Protein AF-A0AA39FMR0-F1 (afdb_monomer)

Organism: NCBI:txid144406

Secondary structure (DSSP, 8-state):
---S-HHHHHHHHHHHHHHHHHHHHHHHHHHHHHHHHHHHHHHHHS-GGGS-HHHHHHHHHHHHHHTS----BSSTT-B-SHHHHHHHHHHHHHHHHHHT-

Nearest PDB structures (foldseek):
  8z9z-assembly1_C  TM=6.106E-01  e=2.142E-02  Acyrthosiphon pisum

Structure (mmCIF, N/CA/C/O backbone):
data_AF-A0AA39FMR0-F1
#
_entry.id   AF-A0AA39FMR0-F1
#
loop_
_atom_site.group_PDB
_atom_site.id
_atom_site.type_symbol
_atom_site.label_atom_id
_atom_site.label_alt_id
_atom_site.label_comp_id
_atom_site.label_asym_id
_atom_site.label_entity_id
_atom_site.label_seq_id
_atom_site.pdbx_PDB_ins_code
_atom_site.Cartn_x
_atom_site.Cartn_y
_atom_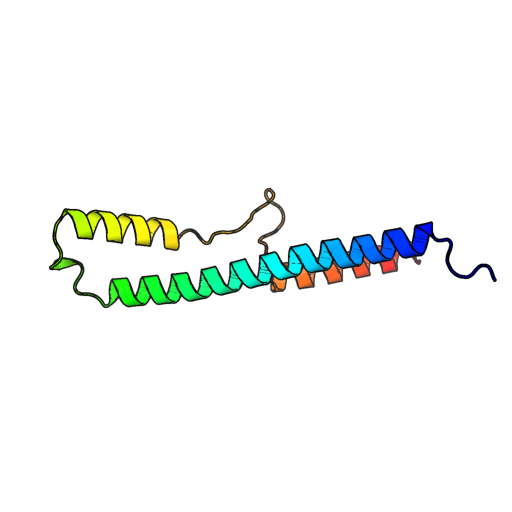site.Cartn_z
_atom_site.occupancy
_atom_site.B_iso_or_equiv
_atom_site.auth_seq_id
_atom_site.auth_comp_id
_atom_site.auth_asym_id
_atom_site.auth_atom_id
_atom_site.pdbx_PDB_model_num
ATOM 1 N N . MET A 1 1 ? 18.412 -11.592 -35.104 1.00 46.38 1 MET A N 1
ATOM 2 C CA . MET A 1 1 ? 17.257 -11.678 -34.184 1.00 46.38 1 MET A CA 1
ATOM 3 C C . MET A 1 1 ? 17.802 -12.147 -32.836 1.00 46.38 1 MET A C 1
ATOM 5 O O . MET A 1 1 ? 17.580 -13.275 -32.429 1.00 46.38 1 MET A O 1
ATOM 9 N N . GLU A 1 2 ? 18.623 -11.311 -32.196 1.00 54.47 2 GLU A N 1
ATOM 10 C CA . GLU A 1 2 ? 19.199 -11.540 -30.857 1.00 54.47 2 GLU A CA 1
ATOM 11 C C . GLU A 1 2 ? 18.194 -10.994 -29.839 1.00 54.47 2 GLU A C 1
ATOM 13 O O . GLU A 1 2 ? 18.317 -9.893 -29.322 1.00 54.47 2 GLU A O 1
ATOM 18 N N . ILE A 1 3 ? 17.089 -11.724 -29.735 1.00 59.44 3 ILE A N 1
ATOM 19 C CA . ILE A 1 3 ? 15.715 -11.218 -29.600 1.00 59.44 3 ILE A CA 1
ATOM 20 C C . ILE A 1 3 ? 15.489 -10.290 -28.391 1.00 59.44 3 ILE A C 1
ATOM 22 O O . ILE A 1 3 ? 14.644 -9.408 -28.456 1.00 59.44 3 ILE A O 1
ATOM 26 N N . PHE A 1 4 ? 16.239 -10.457 -27.309 1.00 60.41 4 PHE A N 1
ATOM 27 C CA . PHE A 1 4 ? 16.114 -9.701 -26.069 1.00 60.41 4 PHE A CA 1
ATOM 28 C C . PHE A 1 4 ? 17.469 -9.805 -25.368 1.00 60.41 4 PHE A C 1
ATOM 30 O O . PHE A 1 4 ? 17.764 -10.820 -24.742 1.00 60.41 4 PHE A O 1
ATOM 37 N N . THR A 1 5 ? 18.334 -8.807 -25.543 1.00 71.81 5 THR A N 1
ATOM 38 C CA . THR A 1 5 ? 19.614 -8.685 -24.830 1.00 71.81 5 THR A CA 1
ATOM 39 C C . THR A 1 5 ? 19.384 -8.964 -23.346 1.00 71.81 5 THR A C 1
ATOM 41 O O . THR A 1 5 ? 18.414 -8.476 -22.775 1.00 71.81 5 THR A O 1
ATOM 44 N N . THR A 1 6 ? 20.222 -9.778 -22.714 1.00 74.81 6 THR A N 1
ATOM 45 C CA . THR A 1 6 ? 20.104 -10.233 -21.313 1.00 74.81 6 THR A CA 1
ATOM 46 C C . THR A 1 6 ? 19.735 -9.108 -20.332 1.00 74.81 6 THR A C 1
ATOM 48 O O . THR A 1 6 ? 18.961 -9.317 -19.401 1.00 74.81 6 THR A O 1
ATOM 51 N N . GLU A 1 7 ? 20.207 -7.897 -20.623 1.00 80.88 7 GLU A N 1
ATOM 52 C CA . GLU A 1 7 ? 19.863 -6.627 -19.977 1.00 80.88 7 GLU A CA 1
ATOM 53 C C . GLU A 1 7 ? 18.353 -6.315 -19.953 1.00 80.88 7 GLU A C 1
ATOM 55 O O . GLU A 1 7 ? 17.801 -5.962 -18.913 1.00 80.88 7 GLU A O 1
ATOM 60 N N . PHE A 1 8 ? 17.644 -6.462 -21.077 1.00 82.81 8 PHE A N 1
ATOM 61 C CA . PHE A 1 8 ? 16.200 -6.223 -21.151 1.00 82.81 8 PHE A CA 1
ATOM 62 C C . PHE A 1 8 ? 15.424 -7.234 -20.306 1.00 82.81 8 PHE A C 1
ATOM 64 O O . PHE A 1 8 ? 14.509 -6.862 -19.572 1.00 82.81 8 PHE A O 1
ATOM 71 N N . MET A 1 9 ? 15.804 -8.510 -20.385 1.00 83.88 9 MET A N 1
ATOM 72 C CA . MET A 1 9 ? 15.166 -9.572 -19.609 1.00 83.88 9 MET A CA 1
ATOM 73 C C . MET A 1 9 ? 15.402 -9.379 -18.104 1.00 83.88 9 MET A C 1
ATOM 75 O O . MET A 1 9 ? 14.470 -9.552 -17.318 1.00 83.88 9 MET A O 1
ATOM 79 N N . GLY A 1 10 ? 16.603 -8.937 -17.712 1.00 86.75 10 GLY A N 1
ATOM 80 C CA . GLY A 1 10 ? 16.928 -8.560 -16.335 1.00 86.75 10 GLY A CA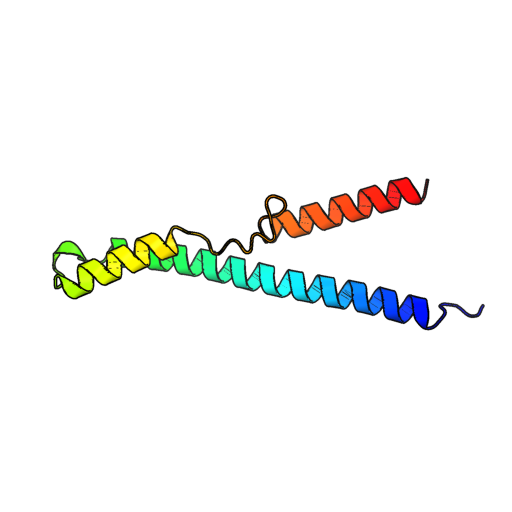 1
ATOM 81 C C . GLY A 1 10 ? 16.104 -7.371 -15.834 1.00 86.75 10 GLY A C 1
ATOM 82 O O . GLY A 1 10 ? 15.473 -7.462 -14.782 1.00 86.75 10 GLY A O 1
ATOM 83 N N . ASN A 1 11 ? 16.024 -6.290 -16.614 1.00 83.69 11 ASN A N 1
ATOM 84 C CA . ASN A 1 11 ? 15.242 -5.101 -16.257 1.00 83.69 11 ASN A CA 1
ATOM 85 C C . ASN A 1 11 ? 13.740 -5.399 -16.149 1.00 83.69 11 ASN A C 1
ATOM 87 O O . ASN A 1 11 ? 13.072 -4.919 -15.234 1.00 83.69 11 ASN A O 1
ATOM 91 N N . PHE A 1 12 ? 13.201 -6.220 -17.051 1.00 84.62 12 PHE A N 1
ATOM 92 C CA . PHE A 1 12 ? 11.800 -6.628 -17.004 1.00 84.62 12 PHE A CA 1
ATOM 93 C C . PHE A 1 12 ? 11.501 -7.512 -15.786 1.00 84.62 12 PHE A C 1
ATOM 95 O O . PHE A 1 12 ? 10.518 -7.277 -15.083 1.00 84.62 12 PHE A O 1
ATOM 102 N N . ALA A 1 13 ? 12.372 -8.480 -15.485 1.00 88.44 13 ALA A N 1
ATOM 103 C CA . ALA A 1 13 ? 12.248 -9.313 -14.291 1.00 88.44 13 ALA A CA 1
ATOM 104 C C . ALA A 1 13 ? 12.335 -8.481 -13.001 1.00 88.44 13 ALA A C 1
ATOM 106 O O . ALA A 1 13 ? 11.543 -8.697 -12.086 1.00 88.44 13 ALA A O 1
ATOM 107 N N . TYR A 1 14 ? 13.234 -7.492 -12.950 1.00 86.81 14 TYR A N 1
ATOM 108 C CA . TYR A 1 14 ? 13.341 -6.562 -11.826 1.00 86.81 14 TYR A CA 1
ATOM 109 C C . TYR A 1 14 ? 12.065 -5.732 -11.641 1.00 86.81 14 TYR A C 1
ATOM 111 O O . TYR A 1 14 ? 11.549 -5.639 -10.529 1.00 86.81 14 TYR A O 1
ATOM 119 N N . LEU A 1 15 ? 11.508 -5.179 -12.725 1.00 85.00 15 LEU A N 1
ATOM 120 C CA . LEU A 1 15 ? 10.248 -4.433 -12.671 1.00 85.00 15 LEU A CA 1
ATOM 121 C C . LEU A 1 15 ? 9.093 -5.300 -12.160 1.00 85.00 15 LEU A C 1
ATOM 123 O O . LEU A 1 15 ? 8.304 -4.836 -11.336 1.00 85.00 15 LEU A O 1
ATOM 127 N N . ILE A 1 16 ? 9.004 -6.556 -12.608 1.00 86.06 16 ILE A N 1
ATOM 128 C CA . ILE A 1 16 ? 8.007 -7.509 -12.107 1.00 86.06 16 ILE A CA 1
ATOM 129 C C . ILE A 1 16 ? 8.229 -7.782 -10.620 1.00 86.06 16 ILE A C 1
ATOM 131 O O . ILE A 1 16 ? 7.277 -7.698 -9.850 1.00 86.06 16 ILE A O 1
ATOM 135 N N . ALA A 1 17 ? 9.463 -8.074 -10.205 1.00 87.56 17 ALA A N 1
ATOM 136 C CA . ALA A 1 17 ? 9.790 -8.363 -8.813 1.00 87.56 17 ALA A CA 1
ATOM 137 C C . ALA A 1 17 ? 9.434 -7.187 -7.891 1.00 87.56 17 ALA A C 1
ATOM 139 O O . ALA A 1 17 ? 8.680 -7.370 -6.939 1.00 87.56 17 ALA A O 1
ATOM 140 N N . ALA A 1 18 ? 9.864 -5.969 -8.232 1.00 82.56 18 ALA A N 1
ATOM 141 C CA . ALA A 1 18 ? 9.545 -4.760 -7.474 1.00 82.56 18 ALA A CA 1
ATOM 142 C C . ALA A 1 18 ? 8.028 -4.498 -7.410 1.00 82.56 18 ALA A C 1
ATOM 144 O O . ALA A 1 18 ? 7.486 -4.130 -6.368 1.00 82.56 18 ALA A O 1
ATOM 145 N N . THR A 1 19 ? 7.313 -4.738 -8.512 1.00 80.00 19 THR A N 1
ATOM 146 C CA . THR A 1 19 ? 5.848 -4.615 -8.562 1.00 80.00 19 THR A CA 1
ATOM 147 C C . THR A 1 19 ? 5.168 -5.648 -7.655 1.00 80.00 19 THR A C 1
ATOM 149 O O . THR A 1 19 ? 4.226 -5.310 -6.938 1.00 80.00 19 THR A O 1
ATOM 152 N N . CYS A 1 20 ? 5.656 -6.891 -7.649 1.00 84.06 20 CYS A N 1
ATOM 153 C CA . CYS A 1 20 ? 5.173 -7.960 -6.777 1.00 84.06 20 CYS A CA 1
ATOM 154 C C . CYS A 1 20 ? 5.429 -7.655 -5.297 1.00 84.06 20 CYS A C 1
ATOM 156 O O . CYS A 1 20 ? 4.529 -7.850 -4.485 1.00 84.06 20 CYS A O 1
ATOM 158 N N . GLU A 1 21 ? 6.607 -7.142 -4.939 1.00 83.62 21 GLU A N 1
ATOM 159 C CA . GLU A 1 21 ? 6.908 -6.730 -3.564 1.00 83.62 21 GLU A CA 1
ATOM 160 C C . GLU A 1 21 ? 5.905 -5.682 -3.074 1.00 83.62 21 GLU A C 1
ATOM 162 O O . GLU A 1 21 ? 5.250 -5.877 -2.048 1.00 83.62 21 GLU A O 1
ATOM 167 N N . ILE A 1 22 ? 5.702 -4.612 -3.851 1.00 79.56 22 ILE A N 1
ATOM 168 C CA . ILE A 1 22 ? 4.733 -3.553 -3.528 1.00 79.56 22 ILE A CA 1
ATOM 169 C C . ILE A 1 22 ? 3.318 -4.133 -3.393 1.00 79.56 22 ILE A C 1
ATOM 171 O O . ILE A 1 22 ? 2.583 -3.775 -2.472 1.00 79.56 22 ILE A O 1
ATOM 175 N N . PHE A 1 23 ? 2.934 -5.056 -4.275 1.00 78.00 23 PHE A N 1
ATOM 176 C CA . PHE A 1 23 ? 1.630 -5.711 -4.228 1.00 78.00 23 PHE A CA 1
ATOM 177 C C . PHE A 1 23 ? 1.424 -6.530 -2.944 1.00 78.00 23 PHE A C 1
ATOM 179 O O . PHE A 1 23 ? 0.373 -6.419 -2.308 1.00 78.00 23 PHE A O 1
ATOM 186 N N . VAL A 1 24 ? 2.432 -7.298 -2.518 1.00 80.75 24 VAL A N 1
ATOM 187 C CA . VAL A 1 24 ? 2.393 -8.071 -1.266 1.00 80.75 24 VAL A CA 1
ATOM 188 C C . VAL A 1 24 ? 2.255 -7.143 -0.057 1.00 80.75 24 VAL A C 1
ATOM 190 O O . VAL A 1 24 ? 1.409 -7.392 0.806 1.00 80.75 24 VAL A O 1
ATOM 193 N N . PHE A 1 25 ? 3.005 -6.036 -0.017 1.00 76.62 25 PHE A N 1
ATOM 194 C CA . PHE A 1 25 ? 2.866 -5.032 1.044 1.00 76.62 25 PHE A CA 1
ATOM 195 C C . PHE A 1 25 ? 1.464 -4.408 1.076 1.00 76.62 25 PHE A C 1
ATOM 197 O O . PHE A 1 25 ? 0.885 -4.271 2.154 1.00 76.62 25 PHE A O 1
ATOM 204 N N . CYS A 1 26 ? 0.880 -4.086 -0.082 1.00 74.00 26 CYS A N 1
ATOM 205 C CA . CYS A 1 26 ? -0.484 -3.558 -0.174 1.00 74.00 26 CYS A CA 1
ATOM 206 C C . CYS A 1 26 ? -1.540 -4.550 0.339 1.00 74.00 26 CYS A C 1
ATOM 208 O O . CYS A 1 26 ? -2.478 -4.143 1.025 1.00 74.00 26 CYS A O 1
ATOM 210 N N . ILE A 1 27 ? -1.399 -5.847 0.040 1.00 78.00 27 ILE A N 1
ATOM 211 C CA . ILE A 1 27 ? -2.309 -6.881 0.558 1.00 78.00 27 ILE A CA 1
ATOM 212 C C . ILE A 1 27 ? -2.202 -6.978 2.078 1.00 78.00 27 ILE A C 1
ATOM 214 O O . ILE A 1 27 ? -3.227 -6.962 2.760 1.00 78.00 27 ILE A O 1
ATOM 218 N N . ALA A 1 28 ? -0.979 -7.047 2.606 1.00 79.44 28 ALA A N 1
ATOM 219 C CA . ALA A 1 28 ? -0.748 -7.125 4.043 1.00 79.44 28 ALA A CA 1
ATOM 220 C C . ALA A 1 28 ? -1.323 -5.894 4.763 1.00 79.44 28 ALA A C 1
ATOM 222 O O . ALA A 1 28 ? -2.052 -6.035 5.742 1.00 79.44 28 ALA A O 1
ATOM 223 N N . ALA A 1 29 ? -1.082 -4.690 4.236 1.00 70.50 29 ALA A N 1
ATOM 224 C CA . ALA A 1 29 ? -1.631 -3.450 4.783 1.00 70.50 29 ALA A CA 1
ATOM 225 C C . ALA A 1 29 ? -3.171 -3.434 4.772 1.00 70.50 29 ALA A C 1
ATOM 227 O O . ALA A 1 29 ? -3.797 -2.998 5.742 1.00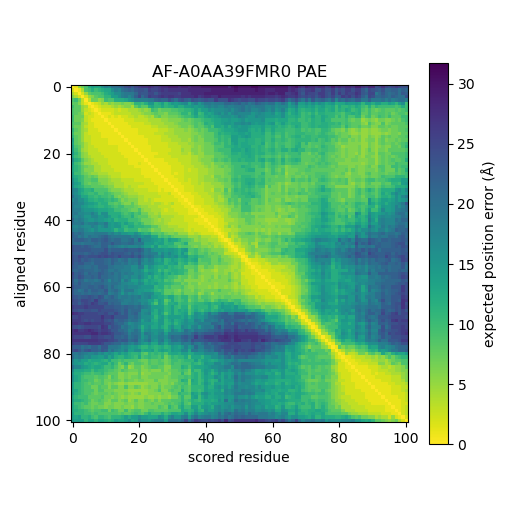 70.50 29 ALA A O 1
ATOM 228 N N . ASN A 1 30 ? -3.793 -3.947 3.707 1.00 74.88 30 ASN A N 1
ATOM 229 C CA . ASN A 1 30 ? -5.248 -4.033 3.598 1.00 74.88 30 ASN A CA 1
ATOM 230 C C . ASN A 1 30 ? -5.850 -5.029 4.603 1.00 74.88 30 ASN A C 1
ATOM 232 O O . ASN A 1 30 ? -6.828 -4.702 5.272 1.00 74.88 30 ASN A O 1
ATOM 236 N N . GLN A 1 31 ? -5.255 -6.219 4.744 1.00 79.62 31 GLN A N 1
ATOM 237 C CA . GLN A 1 31 ? -5.689 -7.220 5.727 1.00 79.62 31 GLN A CA 1
ATOM 238 C C . GLN A 1 31 ? -5.573 -6.688 7.154 1.00 79.62 31 GLN A C 1
ATOM 240 O O . GLN A 1 31 ? -6.525 -6.779 7.922 1.00 79.62 31 GLN A O 1
ATOM 245 N N . VAL A 1 32 ? -4.441 -6.062 7.481 1.00 76.44 32 VAL A N 1
ATOM 246 C CA . VAL A 1 32 ? -4.224 -5.436 8.787 1.00 76.44 32 VAL A CA 1
ATOM 247 C C . VAL A 1 32 ? -5.265 -4.348 9.039 1.00 76.44 32 VAL A C 1
ATOM 249 O O . VAL A 1 32 ? -5.846 -4.308 10.113 1.00 76.44 32 VAL A O 1
ATOM 252 N N . THR A 1 33 ? -5.568 -3.499 8.055 1.00 75.25 33 THR A N 1
ATOM 253 C CA . THR A 1 33 ? -6.592 -2.451 8.210 1.00 75.25 33 THR A CA 1
ATOM 254 C C . THR A 1 33 ? -7.977 -3.040 8.493 1.00 75.25 33 THR A C 1
ATOM 256 O O . THR A 1 33 ? -8.694 -2.528 9.352 1.00 75.25 33 THR A O 1
ATOM 259 N N . PHE A 1 34 ? -8.343 -4.128 7.812 1.00 77.38 34 PHE A N 1
ATOM 260 C CA . PHE A 1 34 ? -9.624 -4.804 8.016 1.00 77.38 34 PHE A CA 1
ATOM 261 C C . PHE A 1 34 ? -9.715 -5.469 9.398 1.00 77.38 34 PHE A C 1
ATOM 263 O O . PHE A 1 34 ? -10.673 -5.239 10.131 1.00 77.38 34 PHE A O 1
ATOM 270 N N . GLU A 1 35 ? -8.682 -6.217 9.788 1.00 77.94 35 GLU A N 1
ATOM 271 C CA . GLU A 1 35 ? -8.587 -6.878 11.097 1.00 77.94 35 GLU A CA 1
ATOM 272 C C . GLU A 1 35 ? -8.592 -5.859 12.246 1.00 77.94 35 GLU A C 1
ATOM 274 O O . GLU A 1 35 ? -9.246 -6.037 13.269 1.00 77.94 35 GLU A O 1
ATOM 279 N N . PHE A 1 36 ? -7.902 -4.730 12.073 1.00 73.69 36 PHE A N 1
ATOM 280 C CA . PHE A 1 36 ? -7.881 -3.657 13.063 1.00 73.69 36 PHE A CA 1
ATOM 281 C C . PHE A 1 36 ? -9.247 -2.975 13.214 1.00 73.69 36 PHE A C 1
ATOM 283 O O . PHE A 1 36 ? -9.607 -2.577 14.326 1.00 73.69 36 PHE A O 1
ATOM 290 N N . ALA A 1 37 ? -10.010 -2.840 12.125 1.00 76.44 37 ALA A N 1
ATOM 291 C CA . ALA A 1 37 ? -11.372 -2.323 12.180 1.00 76.44 37 ALA A CA 1
ATOM 292 C C . ALA A 1 37 ? -12.288 -3.270 12.971 1.00 76.44 37 ALA A C 1
ATOM 294 O O . ALA A 1 37 ? -12.991 -2.810 13.875 1.00 76.44 37 ALA A O 1
ATOM 295 N N . ASP A 1 38 ? -12.217 -4.577 12.714 1.00 80.25 38 ASP A N 1
ATOM 296 C CA . ASP A 1 38 ? -13.009 -5.573 13.444 1.00 80.25 38 ASP A CA 1
ATOM 297 C C . ASP A 1 38 ? -12.608 -5.655 14.926 1.00 80.25 38 ASP A C 1
ATOM 299 O O . ASP A 1 38 ? -13.455 -5.579 15.819 1.00 80.25 38 ASP A O 1
ATOM 303 N N . LEU A 1 39 ? -11.301 -5.645 15.214 1.00 78.56 39 LEU A N 1
ATOM 304 C CA . LEU A 1 39 ? -10.772 -5.576 16.576 1.00 78.56 39 LEU A CA 1
ATOM 305 C C . LEU A 1 39 ? -11.278 -4.335 17.324 1.00 78.56 39 LEU A C 1
ATOM 307 O O . LEU A 1 39 ? -11.659 -4.425 18.492 1.00 78.56 39 LEU A O 1
ATOM 311 N N . SER A 1 40 ? -11.308 -3.171 16.669 1.00 73.50 40 SER A N 1
ATOM 312 C CA . SER A 1 40 ? -11.811 -1.942 17.289 1.00 73.50 40 SER A CA 1
ATOM 313 C C . SER A 1 40 ? -13.298 -2.039 17.654 1.00 73.50 40 SER A C 1
ATOM 315 O O . SER A 1 40 ? -13.702 -1.568 18.722 1.00 73.50 40 SER A O 1
ATOM 317 N N . LEU A 1 41 ? -14.092 -2.721 16.823 1.00 80.06 41 LEU A N 1
ATOM 318 C CA . LEU A 1 41 ? -15.518 -2.958 17.036 1.00 80.06 41 LEU A CA 1
ATOM 319 C C . LEU A 1 41 ? -15.744 -3.982 18.161 1.00 80.06 41 LEU A C 1
ATOM 321 O O . LEU A 1 41 ? -16.557 -3.750 19.058 1.00 80.06 41 LEU A O 1
ATOM 325 N N . ALA A 1 42 ? -14.967 -5.065 18.187 1.00 80.69 42 ALA A N 1
ATOM 326 C CA . ALA A 1 42 ? -14.991 -6.064 19.255 1.00 80.69 42 ALA A CA 1
ATOM 327 C C . ALA A 1 42 ? -14.632 -5.456 20.624 1.00 80.69 42 ALA A C 1
ATOM 329 O O . ALA A 1 42 ? -15.313 -5.696 21.627 1.00 80.69 42 ALA A O 1
ATOM 330 N N . ILE A 1 43 ? -13.605 -4.602 20.669 1.00 76.81 43 ILE A N 1
ATOM 331 C CA . ILE A 1 43 ? -13.224 -3.851 21.872 1.00 76.81 43 ILE A CA 1
ATOM 332 C C . ILE A 1 43 ? -14.354 -2.909 22.309 1.00 76.81 43 ILE A C 1
ATOM 334 O O . ILE A 1 43 ? -14.652 -2.832 23.502 1.00 76.81 43 ILE A O 1
ATOM 338 N N . TYR A 1 44 ? -15.005 -2.219 21.367 1.00 75.44 44 TYR A N 1
ATOM 339 C CA . TYR A 1 44 ? -16.128 -1.326 21.665 1.00 75.44 44 TYR A CA 1
ATOM 340 C C . TYR A 1 44 ? -17.334 -2.074 22.259 1.00 75.44 44 TYR A C 1
ATOM 342 O O . TYR A 1 44 ? -17.936 -1.598 23.220 1.00 75.44 44 TYR A O 1
ATOM 350 N N . ASN A 1 45 ? -17.640 -3.270 21.744 1.00 80.38 45 ASN A N 1
ATOM 351 C CA . ASN A 1 45 ? -18.702 -4.144 22.257 1.00 80.38 45 ASN A CA 1
ATOM 352 C C . ASN A 1 45 ? -18.360 -4.824 23.590 1.00 80.38 45 ASN A C 1
ATOM 354 O O . ASN A 1 45 ? -19.242 -5.350 24.274 1.00 80.38 45 ASN A O 1
ATOM 358 N N . THR A 1 46 ? -17.092 -4.820 23.993 1.00 77.38 46 THR A N 1
ATOM 359 C CA . THR A 1 46 ? -16.694 -5.316 25.309 1.00 77.38 46 THR A CA 1
ATOM 360 C C . THR A 1 46 ? -17.100 -4.294 26.375 1.00 77.38 46 THR A C 1
ATOM 362 O O . THR A 1 46 ? -17.040 -3.090 26.143 1.00 77.38 46 THR A O 1
ATOM 365 N N . LYS A 1 47 ? -17.479 -4.732 27.587 1.00 78.00 47 LYS A N 1
ATOM 366 C CA . LYS A 1 47 ? -17.755 -3.838 28.736 1.00 78.00 47 LYS A CA 1
ATOM 367 C C . LYS A 1 47 ? -16.464 -3.187 29.264 1.00 78.00 47 LYS A C 1
ATOM 369 O O . LYS A 1 47 ? -16.097 -3.363 30.425 1.00 78.00 47 LYS A O 1
ATOM 374 N N . TRP A 1 48 ? -15.762 -2.426 28.426 1.00 73.00 48 TRP A N 1
ATOM 375 C CA . TRP A 1 48 ? -14.484 -1.776 28.721 1.00 73.00 48 TRP A CA 1
ATOM 376 C C . TRP A 1 48 ? -14.584 -0.816 29.917 1.00 73.00 48 TRP A C 1
ATOM 378 O O . TRP A 1 48 ? -13.605 -0.598 30.630 1.00 73.00 48 TRP A O 1
ATOM 388 N N . PHE A 1 49 ? -15.784 -0.301 30.208 1.00 69.69 49 PHE A N 1
ATOM 389 C CA . PHE A 1 49 ? -16.072 0.509 31.396 1.00 69.69 49 PHE A CA 1
ATOM 390 C C . PHE A 1 49 ? -15.927 -0.256 32.721 1.00 69.69 49 PHE A C 1
ATOM 392 O O . PHE A 1 49 ? -15.598 0.378 33.725 1.00 69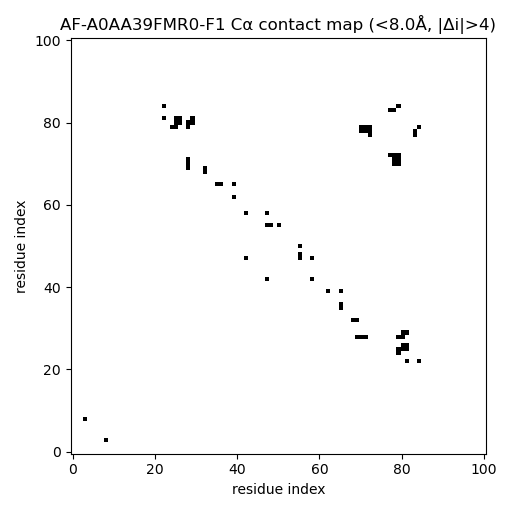.69 49 PHE A O 1
ATOM 399 N N . ALA A 1 50 ? -16.133 -1.576 32.722 1.00 79.00 50 ALA A N 1
ATOM 400 C CA . ALA A 1 50 ? -16.049 -2.443 33.901 1.00 79.00 50 ALA A CA 1
ATOM 401 C C . ALA A 1 50 ? -14.649 -3.056 34.111 1.00 79.00 50 ALA A C 1
ATOM 403 O O . ALA A 1 50 ? -14.430 -3.789 35.073 1.00 79.00 50 ALA A O 1
ATOM 404 N N . LEU A 1 51 ? -13.701 -2.770 33.215 1.00 75.56 51 LEU A N 1
ATOM 405 C CA . LEU A 1 51 ? -12.337 -3.284 33.277 1.00 75.56 51 LEU A CA 1
ATOM 406 C C . LEU A 1 51 ? -11.456 -2.454 34.224 1.00 75.56 51 LEU A C 1
ATOM 408 O O . LEU A 1 51 ? -11.710 -1.269 34.463 1.00 75.56 51 LEU A O 1
ATOM 412 N N . SER A 1 52 ? -10.389 -3.070 34.742 1.00 81.19 52 SER A N 1
ATOM 413 C CA . SER A 1 52 ? -9.423 -2.405 35.625 1.00 81.19 52 SER A CA 1
ATOM 414 C C . SER A 1 52 ? -8.807 -1.162 34.963 1.00 81.19 52 SER A C 1
ATOM 416 O O . SER A 1 52 ? -8.660 -1.096 33.741 1.00 81.19 52 SER A O 1
ATOM 418 N N . MET A 1 53 ? -8.406 -0.166 35.762 1.00 77.38 53 MET A N 1
ATOM 419 C CA . MET A 1 53 ? -7.831 1.094 35.252 1.00 77.38 53 MET A CA 1
ATOM 420 C C . MET A 1 53 ? -6.613 0.886 34.336 1.00 77.38 53 MET A C 1
ATOM 422 O O . MET A 1 53 ? -6.430 1.634 33.376 1.00 77.38 53 MET A O 1
ATOM 426 N N . SER A 1 54 ? -5.811 -0.152 34.596 1.00 78.81 54 SER A N 1
ATOM 427 C CA . SER A 1 54 ? -4.678 -0.537 33.743 1.00 78.81 54 SER A CA 1
ATOM 42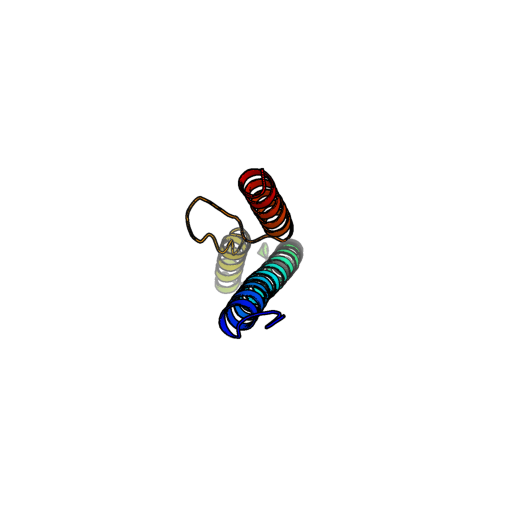8 C C . SER A 1 54 ? -5.146 -1.044 32.372 1.00 78.81 54 SER A C 1
ATOM 430 O O . SER A 1 54 ? -4.675 -0.583 31.332 1.00 78.81 54 SER A O 1
ATOM 432 N N . ALA A 1 55 ? -6.156 -1.919 32.353 1.00 76.94 55 ALA A N 1
ATOM 433 C CA . ALA A 1 55 ? -6.697 -2.478 31.121 1.00 76.94 55 ALA A CA 1
ATOM 434 C C . ALA A 1 55 ? -7.469 -1.435 30.289 1.00 76.94 55 ALA A C 1
ATOM 436 O O . ALA A 1 55 ? -7.334 -1.412 29.068 1.00 76.94 55 ALA A O 1
ATOM 437 N N . LYS A 1 56 ? -8.187 -0.500 30.934 1.00 78.38 56 LYS A N 1
ATOM 438 C CA . LYS A 1 56 ? -8.794 0.668 30.266 1.00 78.38 56 LYS A CA 1
ATOM 439 C C . LYS A 1 56 ? -7.767 1.517 29.528 1.00 78.38 56 LYS A C 1
ATOM 441 O O . LYS A 1 56 ? -7.985 1.865 28.371 1.00 78.38 56 LYS A O 1
ATOM 446 N N . LYS A 1 57 ? -6.648 1.848 30.185 1.00 79.25 57 LYS A N 1
ATOM 447 C CA . LYS A 1 57 ? -5.565 2.620 29.561 1.00 79.25 57 LYS A CA 1
ATOM 448 C C . LYS A 1 57 ? -5.022 1.901 28.332 1.00 79.25 57 LYS A C 1
ATOM 450 O O . LYS A 1 57 ? -4.899 2.533 27.291 1.00 79.25 57 LYS A O 1
ATOM 455 N N . ASN A 1 58 ? -4.769 0.597 28.436 1.00 76.69 58 ASN A N 1
ATOM 456 C CA . ASN A 1 58 ? -4.258 -0.203 27.322 1.00 76.69 58 ASN A CA 1
ATOM 457 C C . ASN A 1 58 ? -5.248 -0.279 26.155 1.00 76.69 58 ASN A C 1
ATOM 459 O O . ASN A 1 58 ? -4.833 -0.126 25.012 1.00 76.69 58 ASN A O 1
ATOM 463 N N . ILE A 1 59 ? -6.544 -0.433 26.436 1.00 75.81 59 ILE A N 1
ATOM 464 C CA . ILE A 1 59 ? -7.604 -0.440 25.421 1.00 75.81 59 ILE A CA 1
ATOM 465 C C . ILE A 1 59 ? -7.699 0.907 24.698 1.00 75.81 59 ILE A C 1
ATOM 467 O O . ILE A 1 59 ? -7.754 0.930 23.475 1.00 75.81 59 ILE A O 1
ATOM 471 N N . ILE A 1 60 ? -7.669 2.031 25.418 1.00 75.38 60 ILE A N 1
ATOM 472 C CA . ILE A 1 60 ? -7.704 3.373 24.810 1.00 75.38 60 ILE A CA 1
ATOM 473 C C . ILE A 1 60 ? -6.449 3.615 23.959 1.00 75.38 60 ILE A C 1
ATOM 475 O O . ILE A 1 60 ? -6.531 4.192 2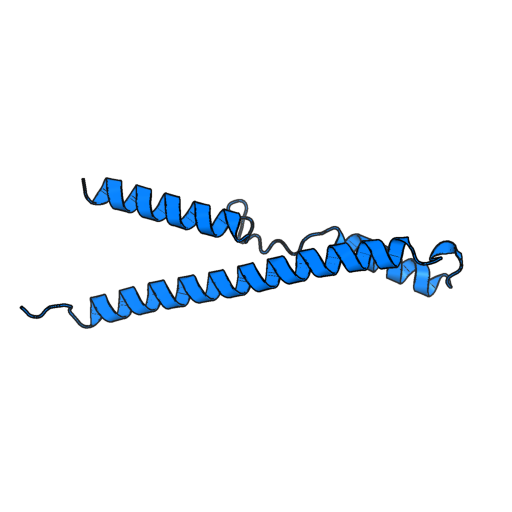2.875 1.00 75.38 60 ILE A O 1
ATOM 479 N N . LEU A 1 61 ? -5.288 3.144 24.423 1.00 77.44 61 LEU A N 1
ATOM 480 C CA . LEU A 1 61 ? -4.026 3.240 23.690 1.00 77.44 61 LEU A CA 1
ATOM 481 C C . LEU A 1 61 ? -4.048 2.367 22.428 1.00 77.44 61 LEU A C 1
ATOM 483 O O . LEU A 1 61 ? -3.641 2.838 21.371 1.00 77.44 61 LEU A O 1
ATOM 487 N N . MET A 1 62 ? -4.572 1.140 22.515 1.00 72.75 62 MET A N 1
ATOM 488 C CA . MET A 1 62 ? -4.809 0.271 21.360 1.00 72.75 62 MET A CA 1
ATOM 489 C C . MET A 1 62 ? -5.782 0.921 20.381 1.00 72.75 62 MET A C 1
ATOM 491 O O . MET A 1 62 ? -5.424 1.054 19.222 1.00 72.75 62 MET A O 1
ATOM 495 N N . MET A 1 63 ? -6.931 1.418 20.847 1.00 70.62 63 MET A N 1
ATOM 496 C CA . MET A 1 63 ? -7.957 2.057 20.016 1.00 70.62 63 MET A CA 1
ATOM 497 C C . MET A 1 63 ? -7.411 3.302 19.293 1.00 70.62 63 MET A C 1
ATOM 499 O O . MET A 1 63 ? -7.629 3.484 18.099 1.00 70.62 63 MET A O 1
ATOM 503 N N . GLY A 1 64 ? -6.617 4.132 19.979 1.00 68.06 64 GLY A N 1
ATOM 504 C CA . GLY A 1 64 ? -5.950 5.290 19.374 1.00 68.06 64 GLY A CA 1
ATOM 505 C C . GLY A 1 64 ? -4.832 4.928 18.387 1.00 68.06 64 GLY A C 1
ATOM 506 O O . GLY A 1 64 ? -4.544 5.701 17.473 1.00 68.06 64 GLY A O 1
ATOM 507 N N . ARG A 1 65 ? -4.201 3.758 18.547 1.00 65.81 65 ARG A N 1
ATOM 508 C CA . ARG A 1 65 ? -3.190 3.230 17.615 1.00 65.81 65 ARG A CA 1
ATOM 509 C C . ARG A 1 65 ? -3.834 2.527 16.423 1.00 65.81 65 ARG A C 1
ATOM 511 O O . ARG A 1 65 ? -3.305 2.651 15.330 1.00 65.81 65 ARG A O 1
ATOM 518 N N . THR A 1 66 ? -4.972 1.860 16.613 1.00 59.31 66 THR A N 1
ATOM 519 C CA . THR A 1 66 ? -5.728 1.182 15.553 1.00 59.31 66 THR A CA 1
ATOM 520 C C . THR A 1 66 ? -6.501 2.152 14.664 1.00 59.31 66 THR A C 1
ATOM 522 O O . THR A 1 66 ? -6.644 1.903 13.475 1.00 59.31 66 THR A O 1
ATOM 525 N N . LEU A 1 67 ? -6.942 3.292 15.209 1.00 57.66 67 LEU A N 1
ATOM 526 C CA . LEU A 1 67 ? -7.546 4.395 14.446 1.00 57.66 67 LEU A CA 1
ATOM 527 C C . LEU A 1 67 ? -6.547 5.131 13.543 1.00 57.66 67 LEU A C 1
ATOM 529 O O . LEU A 1 67 ? -6.961 5.904 12.680 1.00 57.66 67 LEU A O 1
ATOM 533 N N . ARG A 1 68 ? -5.238 4.920 13.733 1.00 54.06 68 ARG A N 1
ATOM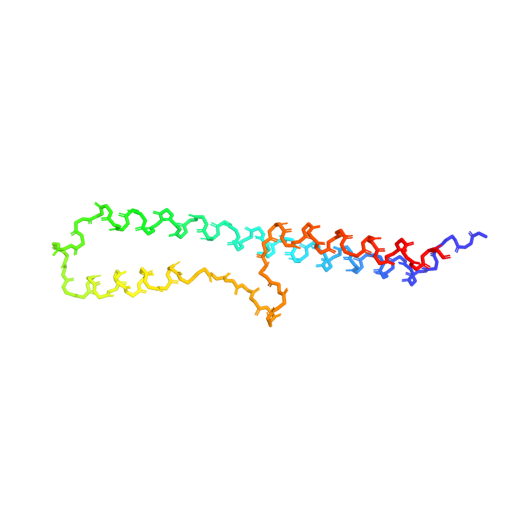 534 C CA . ARG A 1 68 ? -4.241 5.301 12.737 1.00 54.06 68 ARG A CA 1
ATOM 535 C C . ARG A 1 68 ? -4.055 4.113 11.802 1.00 54.06 68 ARG A C 1
ATOM 537 O O . ARG A 1 68 ? -3.308 3.205 12.165 1.00 54.06 68 ARG A O 1
ATOM 544 N N . PRO A 1 69 ? -4.696 4.101 10.619 1.00 51.69 69 PRO A N 1
ATOM 545 C CA . PRO A 1 69 ? -4.345 3.115 9.613 1.00 51.69 69 PRO A CA 1
ATOM 546 C C . PRO A 1 69 ? -2.827 3.161 9.432 1.00 51.69 69 PRO A C 1
ATOM 548 O O . PRO A 1 69 ? -2.237 4.247 9.365 1.00 51.69 69 PRO A O 1
ATOM 551 N N . ILE A 1 70 ? -2.191 1.989 9.421 1.00 50.59 70 ILE A N 1
ATOM 552 C CA . ILE A 1 70 ? -0.775 1.841 9.079 1.00 50.59 70 ILE A CA 1
ATOM 553 C C . ILE A 1 70 ? -0.689 2.104 7.576 1.00 50.59 70 ILE A C 1
ATOM 555 O O . ILE A 1 70 ? -0.577 1.209 6.746 1.00 50.59 70 ILE A O 1
ATOM 559 N N . ILE A 1 71 ? -0.849 3.375 7.222 1.00 50.72 71 ILE A N 1
ATOM 560 C CA . ILE A 1 71 ? -0.632 3.877 5.887 1.00 50.72 71 ILE A CA 1
ATOM 561 C C . ILE A 1 71 ? 0.878 3.945 5.789 1.00 50.72 71 ILE A C 1
ATOM 563 O O . ILE A 1 71 ? 1.503 4.862 6.329 1.00 50.72 71 ILE A O 1
ATOM 567 N N . PHE A 1 72 ? 1.471 2.952 5.134 1.00 49.94 72 PHE A N 1
ATOM 568 C CA . PHE A 1 72 ? 2.831 3.078 4.639 1.00 49.94 72 PHE A CA 1
ATOM 569 C C . PHE A 1 72 ? 2.818 4.203 3.599 1.00 49.94 72 PHE A C 1
ATOM 571 O O . PHE A 1 72 ? 2.548 4.010 2.419 1.00 49.94 72 PHE A O 1
ATOM 578 N N . SER A 1 73 ? 2.993 5.419 4.098 1.00 46.41 73 SER A N 1
ATOM 579 C CA . SER A 1 73 ? 3.077 6.644 3.329 1.00 46.41 73 SER A CA 1
ATOM 580 C C . SER A 1 73 ? 4.560 6.907 3.120 1.00 46.41 7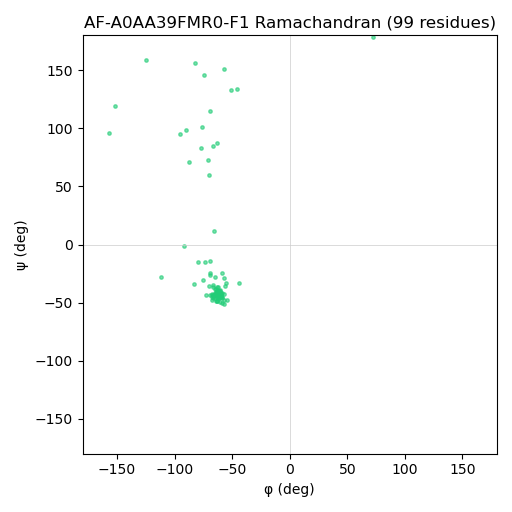3 SER A C 1
ATOM 582 O O . SER A 1 73 ? 5.236 7.433 4.006 1.00 46.41 73 SER A O 1
ATOM 584 N N . SER A 1 74 ? 5.105 6.477 1.981 1.00 41.41 74 SER A N 1
ATOM 585 C CA . SER A 1 74 ? 6.420 6.959 1.553 1.00 41.41 74 SER A CA 1
ATOM 586 C C . SER A 1 74 ? 6.223 8.370 0.984 1.00 41.41 74 SER A C 1
ATOM 588 O O . SER A 1 74 ? 6.002 8.554 -0.210 1.00 41.41 74 SER A O 1
ATOM 590 N N . GLY A 1 75 ? 6.179 9.370 1.873 1.00 56.19 75 GLY A N 1
ATOM 591 C CA . GLY A 1 75 ? 5.893 10.772 1.535 1.00 56.19 75 GLY A CA 1
ATOM 592 C C . GLY A 1 75 ? 4.428 11.076 1.164 1.00 56.19 75 GLY A C 1
ATOM 593 O O . GLY A 1 75 ? 3.577 10.199 1.124 1.00 56.19 75 GLY A O 1
ATOM 594 N N . HIS A 1 76 ? 4.126 12.349 0.870 1.00 44.75 76 HIS A N 1
ATOM 595 C CA . HIS A 1 76 ? 2.776 12.903 0.618 1.00 44.75 76 HIS A CA 1
ATOM 596 C C . HIS A 1 76 ? 2.062 12.377 -0.653 1.00 44.75 76 HIS A C 1
ATOM 598 O O . HIS A 1 76 ? 1.075 12.964 -1.084 1.00 44.75 76 HIS A O 1
ATOM 604 N N . LEU A 1 77 ? 2.562 11.316 -1.296 1.00 43.72 77 LEU A N 1
ATOM 605 C CA . LEU A 1 77 ? 2.203 10.988 -2.679 1.00 43.72 77 LEU A CA 1
ATOM 606 C C . LEU A 1 77 ? 1.367 9.718 -2.867 1.00 43.72 77 LEU A C 1
ATOM 608 O O . LEU A 1 77 ? 0.601 9.687 -3.825 1.00 43.72 77 LEU A O 1
ATOM 612 N N . VAL A 1 78 ? 1.433 8.691 -2.008 1.00 50.78 78 VAL A N 1
ATOM 613 C CA . VAL A 1 78 ? 0.636 7.468 -2.244 1.00 50.78 78 VAL A CA 1
ATOM 614 C C . VAL A 1 78 ? 0.285 6.745 -0.941 1.00 50.78 78 VAL A C 1
ATOM 616 O O . VAL A 1 78 ? 1.158 6.271 -0.220 1.00 50.78 78 VAL A O 1
ATOM 619 N N . VAL A 1 79 ? -1.014 6.605 -0.667 1.00 55.44 79 VAL A N 1
ATOM 620 C CA . VAL A 1 79 ? -1.535 5.617 0.289 1.00 55.44 79 VAL A CA 1
ATOM 621 C C . VAL A 1 79 ? -1.311 4.244 -0.341 1.00 55.44 79 VAL A C 1
ATOM 623 O O . VAL A 1 79 ? -1.895 3.970 -1.383 1.00 55.44 79 VAL A O 1
ATOM 626 N N . LEU A 1 80 ? -0.465 3.382 0.230 1.00 55.53 80 LEU A N 1
ATOM 627 C CA . LEU A 1 80 ? -0.279 2.011 -0.269 1.00 55.53 80 LEU A CA 1
ATOM 628 C C . LEU A 1 80 ? -1.562 1.186 -0.062 1.00 55.53 80 LEU A C 1
ATOM 630 O O . LEU A 1 80 ? -1.738 0.498 0.938 1.00 55.53 80 LEU A O 1
ATOM 634 N N . SER A 1 81 ? -2.485 1.306 -1.015 1.00 62.41 81 SER A N 1
ATOM 635 C CA . SER A 1 81 ? -3.724 0.541 -1.123 1.00 62.41 81 SER A CA 1
ATOM 636 C C . SER A 1 81 ? -3.800 -0.136 -2.493 1.00 62.41 81 SER A C 1
ATOM 638 O O . SER A 1 81 ? -3.170 0.308 -3.460 1.00 62.41 81 SER A O 1
ATOM 640 N N . LEU A 1 82 ? -4.606 -1.195 -2.601 1.00 64.12 82 LEU A N 1
ATOM 641 C CA . LEU A 1 82 ? -4.864 -1.880 -3.872 1.00 64.12 82 LEU A CA 1
ATOM 642 C C . LEU A 1 82 ? -5.400 -0.910 -4.947 1.00 64.12 82 LEU A C 1
ATOM 644 O O . LEU A 1 82 ? -5.050 -1.011 -6.124 1.00 64.12 82 LEU A O 1
ATOM 648 N N . GLU A 1 83 ? -6.216 0.066 -4.539 1.00 67.62 83 GLU A N 1
ATOM 649 C CA . GLU A 1 83 ? -6.753 1.098 -5.431 1.00 67.62 83 GLU A CA 1
ATOM 650 C C . GLU A 1 83 ? -5.667 2.046 -5.940 1.00 67.62 83 GLU A C 1
ATOM 652 O O . GLU A 1 83 ? -5.599 2.345 -7.136 1.00 67.62 83 GLU A O 1
ATOM 657 N N . SER A 1 84 ? -4.772 2.478 -5.054 1.00 66.62 84 SER A N 1
ATOM 658 C CA . SER A 1 84 ? -3.646 3.335 -5.414 1.00 66.62 84 SER A CA 1
ATOM 659 C C . SER A 1 84 ? -2.644 2.614 -6.313 1.00 66.62 84 SER A C 1
ATOM 661 O O . SER A 1 84 ? -2.155 3.213 -7.266 1.00 66.62 84 SER A O 1
ATOM 663 N N . PHE A 1 85 ? -2.412 1.317 -6.100 1.00 69.44 85 PHE A N 1
ATOM 664 C CA . PHE A 1 85 ? -1.609 0.486 -7.000 1.00 69.44 85 PHE A CA 1
ATOM 665 C C . PHE A 1 85 ? -2.222 0.401 -8.408 1.00 69.44 85 PHE A C 1
ATOM 667 O O . PHE A 1 85 ? -1.534 0.595 -9.410 1.00 69.44 85 PHE A O 1
ATOM 674 N N . LYS A 1 86 ? -3.544 0.208 -8.505 1.00 73.31 86 LYS A N 1
ATOM 675 C CA . LYS A 1 86 ? -4.264 0.225 -9.789 1.00 73.31 86 LYS A CA 1
ATOM 676 C C . LYS A 1 86 ? -4.153 1.582 -10.490 1.00 73.31 86 LYS A C 1
ATOM 678 O O . LYS A 1 86 ? -3.982 1.631 -11.708 1.00 73.31 86 LYS A O 1
ATOM 683 N N . SER A 1 87 ? -4.255 2.676 -9.736 1.00 75.38 87 SER A N 1
ATOM 684 C CA . SER A 1 87 ? -4.050 4.031 -10.258 1.00 75.38 87 SER A CA 1
ATOM 685 C C . SER A 1 87 ? -2.620 4.221 -10.776 1.00 75.38 87 SER A C 1
ATOM 687 O O . SER A 1 87 ? -2.423 4.709 -11.886 1.00 75.38 87 SER A O 1
ATOM 689 N N . LEU A 1 88 ? -1.627 3.736 -10.029 1.00 78.81 88 LEU A N 1
ATOM 690 C CA . LEU A 1 88 ? -0.216 3.808 -10.399 1.00 78.81 88 LEU A CA 1
ATOM 691 C C . LEU A 1 88 ? 0.075 3.052 -11.703 1.00 78.81 88 LEU A C 1
ATOM 693 O O . LEU A 1 88 ? 0.719 3.605 -12.592 1.00 78.81 88 LEU A O 1
ATOM 697 N N . ILE A 1 89 ? -0.482 1.848 -11.880 1.00 80.94 89 ILE A N 1
ATOM 698 C CA . ILE A 1 89 ? -0.377 1.098 -13.144 1.00 80.94 89 ILE A CA 1
ATOM 699 C C . ILE A 1 89 ? -1.029 1.864 -14.301 1.00 80.94 89 ILE A C 1
ATOM 701 O O . ILE A 1 89 ? -0.456 1.936 -15.388 1.00 80.94 89 ILE A O 1
ATOM 705 N N . LYS A 1 90 ? -2.209 2.462 -14.092 1.00 83.62 90 LYS A N 1
ATOM 706 C CA . LYS A 1 90 ? -2.876 3.269 -15.129 1.00 83.62 90 LYS A CA 1
ATOM 707 C C . LYS A 1 90 ? -2.025 4.458 -15.558 1.00 83.62 90 LYS A C 1
ATOM 709 O O . LYS A 1 90 ? -1.913 4.722 -16.752 1.00 83.62 90 LYS A O 1
ATOM 714 N N . VAL A 1 91 ? -1.431 5.164 -14.600 1.00 83.81 91 VAL A N 1
ATOM 715 C CA . VAL A 1 91 ? -0.557 6.308 -14.873 1.00 83.81 91 VAL A CA 1
ATOM 716 C C . VAL A 1 91 ? 0.706 5.855 -15.607 1.00 83.81 91 VAL A C 1
ATOM 718 O O . VAL A 1 91 ? 1.058 6.461 -16.615 1.00 83.81 91 VAL A O 1
ATOM 721 N N . ALA A 1 92 ? 1.335 4.757 -15.180 1.00 83.25 92 ALA A N 1
ATOM 722 C CA . ALA A 1 92 ? 2.490 4.180 -15.868 1.00 83.25 92 ALA A CA 1
ATOM 723 C C . ALA A 1 92 ? 2.162 3.801 -17.323 1.00 83.25 92 ALA A C 1
ATOM 725 O O . ALA A 1 92 ? 2.907 4.152 -18.237 1.00 83.25 92 ALA A O 1
ATOM 726 N N . TYR A 1 93 ? 1.012 3.160 -17.555 1.00 84.50 93 TYR A N 1
ATOM 727 C CA . TYR A 1 93 ? 0.535 2.839 -18.902 1.00 84.50 93 TYR A CA 1
ATOM 728 C C . TYR A 1 93 ? 0.256 4.096 -19.733 1.00 84.50 93 TYR A C 1
ATOM 730 O O . TYR A 1 93 ? 0.618 4.157 -20.905 1.00 84.50 93 TYR A O 1
ATOM 738 N N . SER A 1 94 ? -0.350 5.121 -19.129 1.00 87.75 94 SER A N 1
ATOM 739 C CA . SER A 1 94 ? -0.601 6.400 -19.795 1.00 87.75 94 SER A CA 1
ATOM 740 C C . SER A 1 94 ? 0.702 7.078 -20.218 1.00 87.75 94 SER A C 1
ATOM 742 O O . SER A 1 94 ? 0.805 7.522 -21.357 1.00 87.75 94 SER A O 1
ATOM 744 N N . MET A 1 95 ? 1.710 7.130 -19.341 1.00 87.31 95 MET A N 1
ATOM 745 C CA . MET A 1 95 ? 3.027 7.679 -19.682 1.00 87.31 95 MET A CA 1
ATOM 746 C C . MET A 1 95 ? 3.701 6.870 -20.789 1.00 87.31 95 MET A C 1
ATOM 748 O O . MET A 1 95 ? 4.234 7.449 -21.731 1.00 87.31 95 MET A O 1
ATOM 752 N N . TYR A 1 96 ? 3.630 5.539 -20.718 1.00 86.44 96 TYR A N 1
ATOM 753 C CA . TYR A 1 96 ? 4.141 4.671 -21.775 1.00 86.44 96 TYR A CA 1
ATOM 754 C C . TYR A 1 96 ? 3.453 4.942 -23.119 1.00 86.44 96 TYR A C 1
ATOM 756 O O . TYR A 1 96 ? 4.121 5.044 -24.143 1.00 86.44 96 TYR A O 1
ATOM 764 N N . SER A 1 97 ? 2.129 5.110 -23.123 1.00 89.75 97 SER A N 1
ATO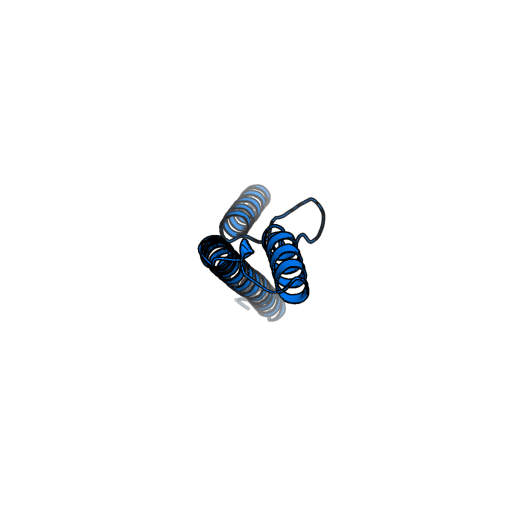M 765 C CA . SER A 1 97 ? 1.369 5.441 -24.331 1.00 89.75 97 SER A CA 1
ATOM 766 C C . SER A 1 97 ? 1.774 6.788 -24.929 1.00 89.75 97 SER A C 1
ATOM 768 O O . SER A 1 97 ? 1.778 6.913 -26.148 1.00 89.75 97 SER A O 1
ATOM 770 N N . VAL A 1 98 ? 2.101 7.780 -24.094 1.00 93.19 98 VAL A N 1
ATOM 771 C CA . VAL A 1 98 ? 2.603 9.087 -24.546 1.00 93.19 98 VAL A CA 1
ATOM 772 C C . VAL A 1 98 ? 4.009 8.960 -25.126 1.00 93.19 98 VAL A C 1
ATOM 774 O O . VAL A 1 98 ? 4.270 9.514 -26.180 1.00 93.19 98 VAL A O 1
ATOM 777 N N . LEU A 1 99 ? 4.901 8.209 -24.478 1.00 87.44 99 LEU A N 1
ATOM 778 C CA . LEU A 1 99 ? 6.278 8.002 -24.949 1.00 87.44 99 LEU A CA 1
ATOM 779 C C . LEU A 1 99 ? 6.371 7.146 -26.219 1.00 87.44 99 LEU A C 1
ATOM 781 O O . LEU A 1 99 ? 7.370 7.205 -26.928 1.00 87.44 99 LEU A O 1
ATOM 785 N N . LYS A 1 100 ? 5.366 6.304 -26.473 1.00 78.81 100 LYS A N 1
ATOM 786 C CA . LYS A 1 100 ? 5.250 5.502 -27.696 1.00 78.81 100 LYS A CA 1
ATOM 787 C C . LYS A 1 100 ? 4.700 6.313 -28.885 1.00 78.81 100 LYS A C 1
ATOM 789 O O . LYS A 1 100 ? 4.780 5.826 -30.013 1.00 78.81 100 LYS A O 1
ATOM 794 N N . SER A 1 101 ? 4.114 7.487 -28.628 1.00 61.12 101 SER A N 1
ATOM 795 C CA . SER A 1 101 ? 3.668 8.445 -29.650 1.00 61.12 101 SER A CA 1
ATOM 796 C C . SER A 1 101 ? 4.823 9.294 -30.163 1.00 61.12 101 SER A C 1
ATOM 798 O O . SER A 1 101 ? 4.651 9.791 -31.297 1.00 61.12 101 SER A O 1
#

Solvent-accessible surface area (backbone atoms only — not comparable to full-atom values): 5795 Å² total; per-residue (Å²): 132,79,86,63,54,69,67,57,57,50,52,51,51,48,53,49,50,57,52,48,52,56,49,53,52,21,51,51,40,49,52,51,49,52,52,39,51,52,50,48,50,55,53,65,74,40,72,52,87,79,46,55,75,68,57,38,52,51,49,54,52,48,48,62,52,51,72,46,67,79,60,62,52,81,59,103,79,46,62,57,35,69,66,47,52,53,50,50,51,51,50,52,51,50,53,50,55,58,74,74,102

Radius of gyration: 21.49 Å; Cα contacts (8 Å, |Δi|>4): 38; chains: 1; bounding box: 39×25×70 Å

Mean predicted aligned error: 11.7 Å

InterPro domains:
  IPR004117 Olfactory receptor, insect [PF02949] (6-93)
  IPR004117 Olfactory receptor, insect [PTHR21137] (3-100)

Sequence (101 aa):
MEIFTTEFMGNFAYLIAATCEIFVFCIAANQVTFEFADLSLAIYNTKWFALSMSAKKNIILMMGRTLRPIIFSSGHLVVLSLESFKSLIKVAYSMYSVLKS

pLDDT: mean 73.36, std 11.98, range [41.41, 93.19]

Foldseek 3Di:
DCPAPPVRVVVVVVVVVVLVVLVVVQVVLVVLLVVLVVVLVVLVPPPLVPDDPVSVVVNVVSNVVSVPRPQPPPDPPARSHPVRSVVVVVVVVVVVVVVVD